Protein AF-A0A821KX11-F1 (afdb_monomer_lite)

pLDDT: mean 97.5, std 1.98, range [89.38, 98.81]

Sequence (80 aa):
MKTNTNSVGGSLLTEFYDAYALYFVRYIQEMQKEGITIDAITIQNEPLHPGNNPSLLMLAVFQADFIKQSLGPAFRRHSI

InterPro domains:
  IPR001139 Glycoside hydrolase family 30 [PTHR11069] (1-78)
  IPR017853 Glycoside hydrolase superfamily [SSF51445] (1-79)
  IPR033453 Glycosyl hydrolase family 30, TIM-barrel domain [PF02055] (10-77)

Radius of gyration: 13.11 Å; chains: 1; bounding box: 30×26×32 Å

Foldseek 3Di:
DFPVPDQFEGADDPVCLQVLLVVVLVVQVVCVVVVHHDPDDDSADPQCDRGDGRHHNADPVNSVCSCVPHNVVSCVVSVD

Structure (mmCIF, N/CA/C/O backbone):
data_AF-A0A821KX11-F1
#
_entry.id   AF-A0A821KX11-F1
#
loop_
_atom_site.group_PDB
_atom_site.id
_atom_site.type_symbol
_atom_site.label_atom_id
_atom_site.label_alt_id
_atom_site.label_comp_id
_atom_site.label_asym_id
_atom_site.label_entity_id
_atom_site.label_seq_id
_atom_site.pdbx_PDB_ins_code
_atom_site.Cartn_x
_atom_site.Cartn_y
_atom_site.Cartn_z
_atom_site.occupancy
_atom_site.B_iso_or_equiv
_atom_site.auth_seq_id
_atom_site.auth_comp_id
_atom_site.auth_asym_id
_atom_site.auth_atom_id
_atom_site.pdbx_PDB_model_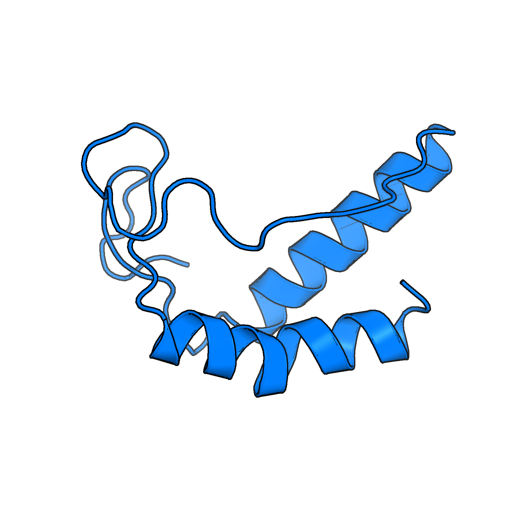num
ATOM 1 N N . MET A 1 1 ? 11.753 0.415 1.443 1.00 94.38 1 MET A N 1
ATOM 2 C CA . MET A 1 1 ? 10.637 -0.325 0.810 1.00 94.38 1 MET A CA 1
ATOM 3 C C . MET A 1 1 ? 10.593 -0.202 -0.714 1.00 94.38 1 MET A C 1
ATOM 5 O O . MET A 1 1 ? 10.009 -1.067 -1.353 1.00 94.38 1 MET A O 1
ATOM 9 N N . LYS A 1 2 ? 11.164 0.852 -1.314 1.00 97.56 2 LYS A N 1
ATOM 10 C CA . LYS A 1 2 ? 11.069 1.095 -2.760 1.00 97.56 2 LYS A CA 1
ATOM 11 C C . LYS A 1 2 ? 12.293 0.587 -3.514 1.00 97.56 2 LYS A C 1
ATOM 13 O O . LYS A 1 2 ? 13.398 0.672 -2.984 1.00 97.56 2 LYS A O 1
ATOM 18 N N . THR A 1 3 ? 12.093 0.172 -4.763 1.00 97.56 3 THR A N 1
ATOM 19 C CA . THR A 1 3 ? 13.144 -0.312 -5.682 1.00 97.56 3 THR A CA 1
ATOM 20 C C . THR A 1 3 ? 14.293 0.674 -5.897 1.00 97.56 3 THR A C 1
ATOM 22 O O . THR A 1 3 ? 15.396 0.259 -6.227 1.00 97.56 3 THR A O 1
ATOM 25 N N . ASN A 1 4 ? 14.047 1.974 -5.716 1.00 97.00 4 ASN A N 1
ATOM 26 C CA . ASN A 1 4 ? 15.010 3.045 -5.973 1.00 97.00 4 ASN A CA 1
ATOM 27 C C . ASN A 1 4 ? 15.489 3.777 -4.708 1.00 97.00 4 ASN A C 1
ATOM 29 O O . ASN A 1 4 ? 16.177 4.790 -4.818 1.00 97.00 4 ASN A O 1
ATOM 33 N N . THR A 1 5 ? 15.074 3.329 -3.517 1.00 95.88 5 THR A N 1
ATOM 34 C CA . THR A 1 5 ? 15.423 3.952 -2.223 1.00 95.88 5 THR A CA 1
ATOM 35 C C . THR A 1 5 ? 15.159 5.469 -2.122 1.00 95.88 5 THR A C 1
ATOM 37 O O . THR A 1 5 ? 15.762 6.144 -1.296 1.00 95.88 5 THR A O 1
ATOM 40 N N . ASN A 1 6 ? 14.247 6.018 -2.934 1.00 96.00 6 ASN A N 1
ATOM 41 C CA . ASN A 1 6 ? 13.947 7.454 -3.012 1.00 96.00 6 ASN A CA 1
ATOM 42 C C . ASN A 1 6 ? 12.455 7.713 -2.718 1.00 96.00 6 ASN A C 1
ATOM 44 O O . ASN A 1 6 ? 11.619 6.839 -2.952 1.00 96.00 6 ASN A O 1
ATOM 48 N N . SER A 1 7 ? 12.085 8.896 -2.219 1.00 94.19 7 SER A N 1
ATOM 49 C CA . SER A 1 7 ? 10.683 9.286 -1.993 1.00 94.19 7 SER A CA 1
ATOM 50 C C . SER A 1 7 ? 9.902 9.526 -3.291 1.00 94.19 7 SER A C 1
ATOM 52 O O . SER A 1 7 ? 8.691 9.310 -3.304 1.00 94.19 7 SER A O 1
ATOM 54 N N . VAL A 1 8 ? 10.576 9.871 -4.392 1.00 96.94 8 VAL A N 1
ATOM 55 C CA . VAL A 1 8 ? 9.977 10.079 -5.725 1.00 96.94 8 VAL A CA 1
ATOM 56 C C . VAL A 1 8 ? 10.119 8.819 -6.590 1.00 96.94 8 VAL A C 1
ATOM 58 O O . VAL A 1 8 ? 11.153 8.144 -6.561 1.00 96.94 8 VAL A O 1
ATOM 61 N N . GLY A 1 9 ? 9.083 8.469 -7.353 1.00 96.25 9 GLY A N 1
ATOM 62 C CA . GLY A 1 9 ? 9.097 7.382 -8.338 1.00 96.25 9 GLY A CA 1
ATOM 63 C C . GLY A 1 9 ? 9.242 5.986 -7.735 1.00 96.25 9 GLY A C 1
ATOM 64 O O . GLY A 1 9 ? 8.766 5.743 -6.638 1.00 96.25 9 GLY A O 1
ATOM 65 N N . GLY A 1 10 ? 9.892 5.050 -8.431 1.00 97.44 10 GLY A N 1
ATOM 66 C CA . GLY A 1 10 ? 10.109 3.680 -7.938 1.00 97.44 10 GLY A CA 1
ATOM 67 C C . GLY A 1 10 ? 8.822 2.871 -7.715 1.00 97.44 10 GLY A C 1
ATOM 68 O O . GLY A 1 10 ? 7.714 3.375 -7.869 1.00 97.44 10 GLY A O 1
ATOM 69 N N . SER A 1 11 ? 8.973 1.606 -7.328 1.00 97.75 11 SER A N 1
ATOM 70 C CA . SER A 1 11 ? 7.853 0.706 -7.017 1.00 97.75 11 SER A CA 1
ATOM 71 C C . SER A 1 11 ? 8.070 0.005 -5.683 1.00 97.75 11 SER A C 1
ATOM 73 O O . SER A 1 11 ? 9.199 -0.078 -5.193 1.00 97.75 11 SER A O 1
ATOM 75 N N . LEU A 1 12 ? 6.983 -0.475 -5.079 1.00 98.06 12 LEU A N 1
ATOM 76 C CA . LEU A 1 12 ? 7.039 -1.235 -3.834 1.00 98.06 12 LEU A CA 1
ATOM 77 C C . LEU A 1 12 ? 7.673 -2.598 -4.117 1.00 98.06 12 LEU A C 1
ATOM 79 O O . LEU A 1 12 ? 7.183 -3.335 -4.972 1.00 98.06 12 LEU A O 1
ATOM 83 N N . LEU A 1 13 ? 8.751 -2.930 -3.408 1.00 98.25 13 LEU A N 1
ATOM 84 C CA . LEU A 1 13 ? 9.348 -4.262 -3.489 1.00 98.25 13 LEU A CA 1
ATOM 85 C C . LEU A 1 13 ? 8.418 -5.275 -2.811 1.00 98.25 13 LEU A C 1
ATOM 87 O O . LEU A 1 13 ? 7.934 -5.030 -1.703 1.00 98.25 13 LEU A O 1
ATOM 91 N N . THR A 1 14 ? 8.204 -6.421 -3.458 1.00 97.69 14 THR A N 1
ATOM 92 C CA . THR A 1 14 ? 7.293 -7.476 -2.985 1.00 97.69 14 THR A CA 1
ATOM 93 C C . THR A 1 14 ? 7.642 -7.986 -1.587 1.00 97.69 14 THR A C 1
ATOM 95 O O . THR A 1 14 ? 6.747 -8.251 -0.793 1.00 97.69 14 THR A O 1
ATOM 98 N N . GLU A 1 15 ? 8.930 -8.032 -1.236 1.00 98.12 15 GLU A N 1
ATOM 99 C CA . GLU A 1 15 ? 9.402 -8.429 0.101 1.00 98.12 15 GLU A CA 1
ATOM 100 C C . GLU A 1 15 ? 8.872 -7.536 1.239 1.00 98.12 15 GLU A C 1
ATOM 102 O O . GLU A 1 15 ? 8.848 -7.951 2.394 1.00 98.12 15 GLU A O 1
ATOM 107 N N . PHE A 1 16 ? 8.407 -6.321 0.923 1.00 98.50 16 PHE A N 1
ATOM 108 C CA . PHE A 1 16 ? 7.820 -5.401 1.896 1.00 98.50 16 PHE A CA 1
ATOM 109 C C . PHE A 1 16 ? 6.293 -5.339 1.848 1.00 98.50 16 PHE A C 1
ATOM 111 O O . PHE A 1 16 ? 5.726 -4.495 2.539 1.00 98.50 16 PHE A O 1
ATOM 118 N N . TYR A 1 17 ? 5.603 -6.194 1.086 1.00 98.56 17 TYR A N 1
ATOM 119 C CA . TYR A 1 17 ? 4.136 -6.168 1.037 1.00 98.56 17 TYR A CA 1
ATOM 120 C C . TYR A 1 17 ? 3.523 -6.379 2.426 1.00 98.56 17 TYR A C 1
ATOM 122 O O . TYR A 1 17 ? 2.728 -5.557 2.871 1.00 98.56 17 TYR A O 1
ATOM 130 N N . ASP A 1 18 ? 3.953 -7.397 3.170 1.00 98.69 18 ASP A N 1
ATOM 131 C CA . ASP A 1 18 ? 3.411 -7.652 4.512 1.00 98.69 18 ASP A CA 1
ATOM 132 C C . ASP A 1 18 ? 3.730 -6.516 5.491 1.00 98.69 18 ASP A C 1
ATOM 134 O O . ASP A 1 18 ? 2.866 -6.070 6.247 1.00 98.69 18 ASP A O 1
ATOM 138 N N . ALA A 1 19 ? 4.953 -5.983 5.434 1.00 98.69 19 ALA A N 1
ATOM 139 C CA . ALA A 1 19 ? 5.348 -4.841 6.253 1.00 98.69 19 ALA A CA 1
ATOM 140 C C . ALA A 1 19 ? 4.506 -3.592 5.936 1.00 98.69 19 ALA A C 1
ATOM 142 O O . ALA A 1 19 ? 4.091 -2.875 6.847 1.00 98.69 19 ALA A O 1
ATOM 143 N N . TYR A 1 20 ? 4.224 -3.342 4.656 1.00 98.62 20 TYR A N 1
ATOM 144 C CA . TYR A 1 20 ? 3.427 -2.200 4.221 1.00 98.62 20 TYR A CA 1
ATOM 145 C C . TYR A 1 20 ? 1.934 -2.379 4.537 1.00 98.62 20 TYR A C 1
ATOM 147 O O . TYR A 1 20 ? 1.275 -1.429 4.949 1.00 98.62 20 TYR A O 1
ATOM 155 N N . ALA A 1 21 ? 1.403 -3.600 4.466 1.00 98.81 21 ALA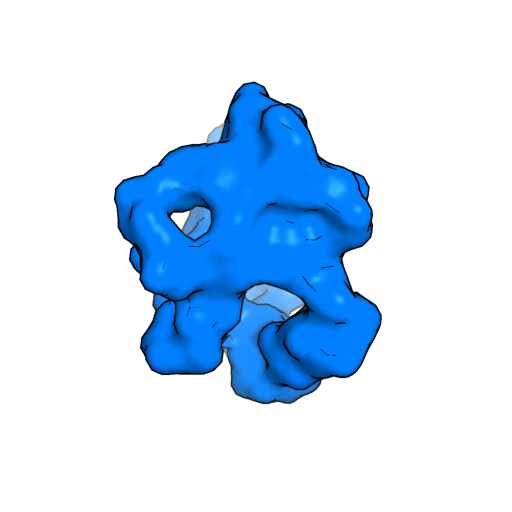 A N 1
ATOM 156 C CA . ALA A 1 21 ? 0.051 -3.907 4.932 1.00 98.81 21 ALA A CA 1
ATOM 157 C C . ALA A 1 21 ? -0.106 -3.653 6.442 1.00 98.81 21 ALA A C 1
ATOM 159 O O . ALA A 1 21 ? -1.067 -3.011 6.871 1.00 98.81 21 ALA A O 1
ATOM 160 N N . LEU A 1 22 ? 0.867 -4.085 7.252 1.00 98.75 22 LEU A N 1
ATOM 161 C CA . LEU A 1 22 ? 0.882 -3.810 8.692 1.00 98.75 22 LEU A CA 1
ATOM 162 C C . LEU A 1 22 ? 1.031 -2.318 9.009 1.00 98.75 22 LEU A C 1
ATOM 164 O O . LEU A 1 22 ? 0.515 -1.863 10.029 1.00 98.75 22 LEU A O 1
ATOM 168 N N . TYR A 1 23 ? 1.698 -1.550 8.147 1.00 98.62 23 TYR A N 1
ATOM 169 C CA . TYR A 1 23 ? 1.744 -0.095 8.271 1.00 98.62 23 TYR A CA 1
ATOM 170 C C . TYR A 1 23 ? 0.340 0.526 8.169 1.00 98.62 23 TYR A C 1
ATOM 172 O O . TYR A 1 23 ? -0.019 1.318 9.039 1.00 98.62 23 TYR A O 1
ATOM 180 N N . PHE A 1 24 ? -0.485 0.116 7.193 1.00 98.81 24 PHE A N 1
ATOM 181 C CA . PHE A 1 24 ? -1.882 0.571 7.096 1.00 98.81 24 PHE A CA 1
ATOM 182 C C . PHE A 1 24 ? -2.710 0.188 8.326 1.00 98.81 24 PHE A C 1
ATOM 184 O O . PHE A 1 24 ? -3.410 1.038 8.871 1.00 98.81 24 PHE A O 1
ATOM 191 N N . VAL A 1 25 ? -2.599 -1.063 8.793 1.00 98.75 25 VAL A N 1
ATOM 192 C CA . VAL A 1 25 ? -3.304 -1.524 10.003 1.00 98.75 25 VAL A CA 1
ATOM 193 C C . VAL A 1 25 ? -2.955 -0.639 11.196 1.00 98.75 25 VAL A C 1
ATOM 195 O O . VAL A 1 25 ? -3.851 -0.122 11.859 1.00 98.75 25 VAL A O 1
ATOM 198 N N . ARG A 1 26 ? -1.657 -0.429 11.450 1.00 98.69 26 ARG A N 1
ATOM 199 C CA . ARG A 1 26 ? -1.201 0.409 12.565 1.00 98.69 26 ARG A CA 1
ATOM 200 C C . ARG A 1 26 ? -1.716 1.832 12.432 1.00 98.69 26 ARG A C 1
ATOM 202 O O . ARG A 1 26 ? -2.235 2.363 13.400 1.00 98.69 26 ARG A O 1
ATOM 209 N N . TYR A 1 27 ? -1.612 2.428 11.248 1.00 98.69 27 TYR A N 1
ATOM 210 C CA . TYR A 1 27 ? -2.091 3.788 11.021 1.00 98.69 27 TYR A CA 1
ATOM 211 C C . TYR A 1 27 ? -3.581 3.937 11.358 1.00 98.69 27 TYR A C 1
ATOM 213 O O . TYR A 1 27 ? -3.943 4.840 12.107 1.00 98.69 27 TYR A O 1
ATOM 221 N N . ILE A 1 28 ? -4.429 3.023 10.875 1.00 98.69 28 ILE A N 1
ATOM 222 C CA . ILE A 1 28 ? -5.874 3.062 11.143 1.00 98.69 28 ILE A CA 1
ATOM 223 C C . ILE A 1 28 ? -6.161 2.869 12.638 1.00 98.69 28 ILE A C 1
ATOM 225 O O . ILE A 1 28 ? -6.948 3.618 13.211 1.00 98.69 28 ILE A O 1
ATOM 229 N N . GLN A 1 29 ? -5.486 1.920 13.291 1.00 98.56 29 GLN A N 1
ATOM 230 C CA . GLN A 1 29 ? -5.659 1.675 14.726 1.00 98.56 29 GLN A CA 1
ATOM 231 C C . GLN A 1 29 ? -5.207 2.856 15.587 1.00 98.56 29 GLN A C 1
ATOM 233 O O . GLN A 1 29 ? -5.890 3.194 16.550 1.00 98.56 29 GLN A O 1
ATOM 238 N N . GLU A 1 30 ? -4.076 3.491 15.269 1.00 98.69 30 GLU A N 1
ATOM 239 C CA . GLU A 1 30 ? -3.624 4.673 16.009 1.00 98.69 30 GLU A CA 1
ATOM 240 C C . GLU A 1 30 ? -4.577 5.855 15.798 1.00 98.69 30 GLU A C 1
ATOM 242 O O . GLU A 1 30 ? -4.941 6.512 16.767 1.00 98.69 30 GLU A O 1
ATOM 247 N N . MET A 1 31 ? -5.071 6.078 14.576 1.00 98.69 31 MET A N 1
ATOM 248 C CA . MET A 1 31 ? -6.072 7.125 14.326 1.00 98.69 31 MET A CA 1
ATOM 249 C C . MET A 1 31 ? -7.364 6.878 15.112 1.00 98.69 31 MET A C 1
ATOM 251 O O . MET A 1 31 ? -7.905 7.803 15.716 1.00 98.69 31 MET A O 1
ATOM 255 N N . GLN A 1 32 ? -7.806 5.621 15.202 1.00 98.31 32 GLN A N 1
ATOM 256 C CA . GLN A 1 32 ? -8.969 5.255 16.006 1.00 98.31 32 GLN A CA 1
ATOM 257 C C . GLN A 1 32 ? -8.764 5.537 17.504 1.00 98.31 32 GLN A C 1
ATOM 259 O O . GLN A 1 32 ? -9.702 5.984 18.164 1.00 98.31 32 GLN A O 1
ATOM 264 N N . LYS A 1 33 ? -7.559 5.313 18.052 1.00 98.38 33 LYS A N 1
ATOM 265 C CA . LYS A 1 33 ? -7.242 5.648 19.457 1.00 98.38 33 LYS A CA 1
ATOM 266 C C . LYS A 1 33 ? -7.331 7.146 19.732 1.00 98.38 33 LYS A C 1
ATOM 268 O O . LYS A 1 33 ? -7.748 7.529 20.819 1.00 98.38 33 LYS A O 1
ATOM 273 N N . GLU A 1 34 ? -7.006 7.967 18.739 1.00 98.62 34 GLU A N 1
ATOM 274 C CA . GLU A 1 34 ? -7.175 9.424 18.783 1.00 98.62 34 GLU A CA 1
ATOM 275 C C . GLU A 1 34 ? -8.634 9.865 18.526 1.00 98.62 34 GLU A C 1
ATOM 277 O O . GLU A 1 34 ? -8.923 11.054 18.397 1.00 98.62 34 GLU A O 1
ATOM 282 N N . GLY A 1 35 ? -9.582 8.922 18.442 1.00 98.44 35 GLY A N 1
ATOM 283 C CA . GLY A 1 35 ? -11.001 9.197 18.205 1.00 98.44 35 GLY A CA 1
ATOM 284 C C . GLY A 1 35 ? -11.347 9.509 16.746 1.00 98.44 35 GLY A C 1
ATOM 285 O O . GLY A 1 35 ? -12.460 9.958 16.469 1.00 98.44 35 GLY A O 1
ATOM 286 N N . ILE A 1 36 ? -10.427 9.270 15.807 1.00 98.62 36 ILE A N 1
ATOM 287 C CA . ILE A 1 36 ? -10.608 9.536 14.378 1.00 98.62 36 ILE A CA 1
ATOM 288 C C . ILE A 1 36 ? -10.929 8.223 13.663 1.00 98.62 36 ILE A C 1
ATOM 290 O O . ILE A 1 36 ? -10.094 7.328 13.550 1.00 98.62 36 ILE A O 1
ATOM 294 N N . THR A 1 37 ? -12.151 8.115 13.146 1.00 98.12 37 THR A N 1
ATOM 295 C CA . THR A 1 37 ? -12.561 6.951 12.350 1.00 98.12 37 THR A CA 1
ATOM 296 C C . THR A 1 37 ? -12.138 7.144 10.897 1.00 98.12 37 THR A C 1
ATOM 298 O O . THR A 1 37 ? -12.397 8.191 10.309 1.00 98.12 37 THR A O 1
ATOM 301 N N . ILE A 1 38 ? -11.477 6.137 10.324 1.00 98.31 38 ILE A N 1
ATOM 302 C CA . ILE A 1 38 ? -11.145 6.091 8.897 1.00 98.31 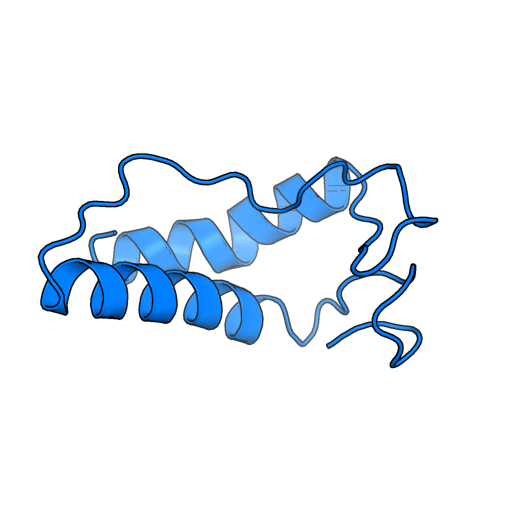38 ILE A CA 1
ATOM 303 C C . ILE A 1 38 ? -12.101 5.111 8.227 1.00 98.31 38 ILE A C 1
ATOM 305 O O . ILE A 1 38 ? -11.955 3.902 8.385 1.00 98.31 38 ILE A O 1
ATOM 309 N N . ASP A 1 39 ? -13.056 5.634 7.462 1.00 97.56 39 ASP A N 1
ATOM 310 C CA . ASP A 1 39 ? -14.063 4.813 6.779 1.00 97.56 39 ASP A CA 1
ATOM 311 C C . ASP A 1 39 ? -13.545 4.169 5.485 1.00 97.56 39 ASP A C 1
ATOM 313 O O . ASP A 1 39 ? -14.042 3.131 5.049 1.00 97.56 39 ASP A O 1
ATOM 317 N N . ALA A 1 40 ? -12.562 4.795 4.833 1.00 97.75 40 ALA A N 1
ATOM 318 C CA . ALA A 1 40 ? -12.045 4.336 3.553 1.00 97.75 40 ALA A CA 1
ATOM 319 C C . ALA A 1 40 ? -10.593 4.763 3.328 1.00 97.75 40 ALA A C 1
ATOM 321 O O . ALA A 1 40 ? -10.145 5.810 3.794 1.00 97.75 40 ALA A O 1
ATOM 322 N N . ILE A 1 41 ? -9.880 3.961 2.535 1.00 98.06 41 ILE A N 1
ATOM 323 C CA . ILE A 1 41 ? -8.538 4.267 2.044 1.00 98.06 41 ILE A CA 1
ATOM 324 C C . ILE A 1 41 ? -8.416 3.926 0.559 1.00 98.06 41 ILE A C 1
ATOM 326 O O . ILE A 1 41 ? -9.091 3.039 0.038 1.00 98.06 41 ILE A O 1
ATOM 330 N N . THR A 1 42 ? -7.467 4.576 -0.104 1.00 98.00 42 THR A N 1
ATOM 331 C CA . THR A 1 42 ? -6.847 4.070 -1.332 1.00 98.00 42 THR A CA 1
ATOM 332 C C . THR A 1 42 ? -5.441 3.590 -1.000 1.00 98.00 42 THR A C 1
ATOM 334 O O . THR A 1 42 ? -4.764 4.218 -0.188 1.00 98.00 42 THR A O 1
ATOM 337 N N . ILE A 1 43 ? -4.959 2.529 -1.646 1.00 97.25 43 ILE A N 1
ATOM 338 C CA . ILE A 1 43 ? -3.629 1.974 -1.336 1.00 97.25 43 ILE A CA 1
ATOM 339 C C . ILE A 1 43 ? -2.463 2.814 -1.871 1.00 97.25 43 ILE A C 1
ATOM 341 O O . ILE A 1 43 ? -1.340 2.655 -1.406 1.00 97.25 43 ILE A O 1
ATOM 345 N N . GLN A 1 44 ? -2.720 3.693 -2.844 1.00 98.06 44 GLN A N 1
ATOM 346 C CA . GLN A 1 44 ? -1.738 4.613 -3.405 1.00 98.06 44 GLN A CA 1
ATOM 347 C C . GLN A 1 44 ? -2.450 5.787 -4.088 1.00 98.06 44 GLN A C 1
ATOM 349 O O . GLN A 1 44 ? -3.355 5.581 -4.895 1.00 98.06 44 GLN A O 1
ATOM 354 N N . ASN A 1 45 ? -2.007 7.013 -3.806 1.00 97.88 45 ASN A N 1
ATOM 355 C CA . ASN A 1 45 ? -2.417 8.195 -4.565 1.00 97.88 45 ASN A CA 1
ATOM 356 C C . ASN A 1 45 ? -1.802 8.170 -5.972 1.00 97.88 45 ASN A C 1
ATOM 358 O O . ASN A 1 45 ? -0.603 7.916 -6.097 1.00 97.88 45 ASN A O 1
ATOM 362 N N . GLU A 1 46 ? -2.602 8.470 -6.999 1.00 97.62 46 GLU A N 1
ATOM 363 C CA . GLU A 1 46 ? -2.174 8.596 -8.405 1.00 97.62 46 GLU A CA 1
ATOM 364 C C . GLU A 1 46 ? -1.115 7.555 -8.825 1.00 97.62 46 GLU A C 1
ATOM 366 O O . GLU A 1 46 ? 0.003 7.901 -9.214 1.00 97.62 46 GLU A O 1
ATOM 371 N N . PRO A 1 47 ? -1.432 6.250 -8.758 1.00 97.38 47 PRO A N 1
ATOM 372 C CA . PRO A 1 47 ? -0.434 5.182 -8.840 1.00 97.38 47 PRO A CA 1
ATOM 373 C C . PRO A 1 47 ? 0.290 5.078 -10.190 1.00 97.38 47 PRO A C 1
ATOM 375 O O . PRO A 1 47 ? 1.246 4.316 -10.302 1.00 97.38 47 PRO A O 1
ATOM 378 N N . LEU A 1 48 ? -0.159 5.813 -11.213 1.00 97.06 48 LEU A N 1
ATOM 379 C CA . LEU A 1 48 ? 0.455 5.893 -12.542 1.00 97.06 48 LEU A CA 1
ATOM 380 C C . LEU A 1 48 ? 1.242 7.201 -12.764 1.00 97.06 48 LEU A C 1
ATOM 382 O O . LEU A 1 48 ? 1.734 7.427 -13.868 1.00 97.06 48 LEU A O 1
ATOM 386 N N . HIS A 1 49 ? 1.383 8.049 -11.738 1.00 95.12 49 HIS A N 1
ATOM 387 C CA . HIS A 1 49 ? 2.067 9.343 -11.812 1.00 95.12 49 HIS A CA 1
ATOM 388 C C . HIS A 1 49 ? 3.324 9.396 -10.905 1.00 95.12 49 HIS A C 1
ATOM 390 O O . HIS A 1 49 ? 3.304 9.975 -9.818 1.00 95.12 49 HIS A O 1
ATOM 396 N N . PRO A 1 50 ? 4.466 8.816 -11.331 1.00 90.44 50 PRO A N 1
ATOM 397 C CA . PRO A 1 50 ? 5.673 8.688 -10.501 1.00 90.44 50 PRO A CA 1
ATOM 398 C C . PRO A 1 50 ? 6.537 9.962 -10.403 1.00 90.44 50 PRO A C 1
ATOM 400 O O . PRO A 1 50 ? 7.664 9.892 -9.916 1.00 90.44 50 PRO A O 1
ATOM 403 N N . GLY A 1 51 ? 6.060 11.103 -10.910 1.00 89.38 51 GLY A N 1
ATOM 404 C CA . GLY A 1 51 ? 6.828 12.353 -10.965 1.00 89.38 51 GLY A CA 1
ATOM 405 C C . GLY A 1 51 ? 6.687 13.252 -9.733 1.00 89.38 51 GLY A C 1
ATOM 406 O O . GLY A 1 51 ? 7.533 14.117 -9.522 1.00 89.38 51 GLY A O 1
ATOM 407 N N . ASN A 1 52 ? 5.642 13.059 -8.919 1.00 90.62 52 ASN A N 1
ATOM 408 C CA . ASN A 1 52 ? 5.359 13.915 -7.762 1.00 90.62 52 ASN A CA 1
ATOM 409 C C . ASN A 1 52 ? 6.221 13.547 -6.531 1.00 90.62 52 ASN A C 1
ATOM 411 O O . ASN A 1 52 ? 6.816 12.466 -6.489 1.00 90.62 52 ASN A O 1
ATOM 415 N N . ASN A 1 53 ? 6.284 14.410 -5.512 1.00 91.19 53 ASN A N 1
ATOM 416 C CA . ASN A 1 53 ? 6.994 14.137 -4.257 1.00 91.19 53 ASN A CA 1
ATOM 417 C C . ASN A 1 53 ? 6.066 14.261 -3.029 1.00 91.19 53 ASN A C 1
ATOM 419 O O . ASN A 1 53 ? 5.644 15.377 -2.725 1.00 91.19 53 ASN A O 1
ATOM 423 N N . PRO A 1 54 ? 5.801 13.169 -2.280 1.00 93.19 54 PRO A N 1
ATOM 424 C CA . PRO A 1 54 ? 6.218 11.782 -2.538 1.00 93.19 54 PRO A CA 1
ATOM 425 C C . PRO A 1 54 ? 5.372 11.095 -3.631 1.00 93.19 54 PRO A C 1
ATOM 427 O O . PRO A 1 54 ? 4.220 11.459 -3.856 1.00 93.19 54 PRO A O 1
ATOM 430 N N . SER A 1 55 ? 5.917 10.065 -4.288 1.00 97.06 55 SER A N 1
ATOM 431 C CA . SER A 1 55 ? 5.177 9.228 -5.255 1.00 97.06 55 SER A CA 1
ATOM 432 C C . SER A 1 55 ? 5.666 7.778 -5.280 1.00 97.06 55 SER A C 1
ATOM 434 O O . SER A 1 55 ? 6.758 7.463 -4.803 1.00 97.06 55 SER A O 1
ATOM 436 N N . LEU A 1 56 ? 4.841 6.883 -5.826 1.00 97.75 56 LEU A N 1
ATOM 437 C CA . LEU A 1 56 ? 5.121 5.455 -5.974 1.00 97.75 56 LEU A CA 1
ATOM 438 C C . LEU A 1 56 ? 4.356 4.920 -7.192 1.00 97.75 56 LEU A C 1
ATOM 440 O O . LEU A 1 56 ? 3.133 5.037 -7.252 1.00 97.75 56 LEU A O 1
ATOM 444 N N . LEU A 1 57 ? 5.060 4.305 -8.145 1.00 98.06 57 LEU A N 1
ATOM 445 C CA . LEU A 1 57 ? 4.430 3.604 -9.262 1.00 98.06 57 LEU A CA 1
ATOM 446 C C . LEU A 1 57 ? 3.875 2.263 -8.774 1.00 98.06 57 LEU A C 1
ATOM 448 O O . LEU A 1 57 ? 4.636 1.402 -8.315 1.00 98.06 57 LEU A O 1
ATOM 452 N N . MET A 1 58 ? 2.570 2.061 -8.946 1.00 98.25 58 MET A N 1
ATOM 453 C CA . MET A 1 58 ? 1.897 0.808 -8.611 1.00 98.25 58 MET A CA 1
ATOM 454 C C . MET A 1 58 ? 0.884 0.432 -9.697 1.00 98.25 58 MET A C 1
ATOM 456 O O . MET A 1 58 ? -0.279 0.827 -9.671 1.00 98.25 58 MET A O 1
ATOM 460 N N . LEU A 1 59 ? 1.324 -0.343 -10.691 1.00 98.06 59 LEU A N 1
ATOM 461 C CA . LEU A 1 59 ? 0.438 -0.822 -11.757 1.00 98.06 59 LEU A CA 1
ATOM 462 C C . LEU A 1 59 ? -0.741 -1.623 -11.186 1.00 98.06 59 LEU A C 1
ATOM 464 O O . LEU A 1 59 ? -0.634 -2.221 -10.117 1.00 98.06 59 LEU A O 1
ATOM 468 N N . ALA A 1 60 ? -1.850 -1.675 -11.927 1.00 98.25 60 ALA A N 1
ATOM 469 C CA . ALA A 1 60 ? -3.083 -2.334 -11.485 1.00 98.25 60 ALA A CA 1
ATOM 470 C C . ALA A 1 60 ? -2.869 -3.789 -11.022 1.00 98.25 60 ALA A C 1
ATOM 472 O O . ALA A 1 60 ? -3.445 -4.206 -10.023 1.00 98.25 60 ALA A O 1
ATOM 473 N N . VAL A 1 61 ? -1.992 -4.541 -11.699 1.00 98.06 61 VAL A N 1
ATOM 474 C CA . VAL A 1 61 ? -1.640 -5.917 -11.307 1.00 98.06 61 VAL A CA 1
ATOM 475 C C . VAL A 1 61 ? -0.942 -5.974 -9.945 1.00 98.06 61 VAL A C 1
ATOM 477 O O . VAL A 1 61 ? -1.333 -6.765 -9.097 1.00 98.06 61 VAL A O 1
ATOM 480 N N . PHE A 1 62 ? 0.002 -5.068 -9.676 1.00 97.94 62 PHE A N 1
ATOM 481 C CA . PHE A 1 62 ? 0.703 -5.006 -8.390 1.00 97.94 62 PHE A CA 1
ATOM 482 C C . PHE A 1 62 ? -0.202 -4.516 -7.259 1.00 97.94 62 PHE A C 1
ATOM 484 O O . PHE A 1 62 ? -0.076 -4.970 -6.127 1.00 97.94 62 PHE A O 1
ATOM 491 N N . GLN A 1 63 ? -1.143 -3.621 -7.565 1.00 98.62 63 GLN A N 1
ATOM 492 C CA . GLN A 1 63 ? -2.194 -3.218 -6.633 1.00 98.62 63 GLN A CA 1
ATOM 493 C C . GLN A 1 63 ? -3.082 -4.408 -6.249 1.00 98.62 63 GLN A C 1
ATOM 495 O O . GLN A 1 63 ? -3.298 -4.663 -5.065 1.00 98.62 63 GLN A O 1
ATOM 500 N N . ALA A 1 64 ? -3.554 -5.168 -7.242 1.00 98.56 64 ALA A N 1
ATOM 501 C CA . ALA A 1 64 ? -4.369 -6.357 -7.018 1.00 98.56 64 ALA A CA 1
ATOM 502 C C . ALA A 1 64 ? -3.614 -7.424 -6.210 1.00 98.56 64 ALA A C 1
ATOM 504 O O . ALA A 1 64 ? -4.175 -7.984 -5.265 1.00 98.56 64 ALA A O 1
ATOM 505 N N . ASP A 1 65 ? -2.344 -7.666 -6.536 1.00 98.50 65 ASP A N 1
ATOM 506 C CA . ASP A 1 65 ? -1.494 -8.616 -5.821 1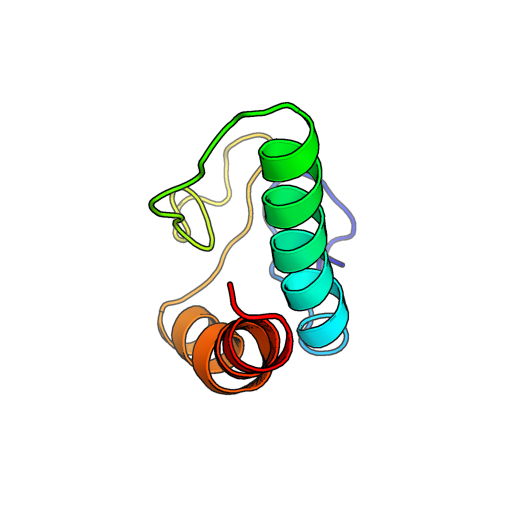.00 98.50 65 ASP A CA 1
ATOM 507 C C . ASP A 1 65 ? -1.259 -8.192 -4.372 1.00 98.50 65 ASP A C 1
ATOM 509 O O . ASP A 1 65 ? -1.487 -8.992 -3.466 1.00 98.50 65 ASP A O 1
ATOM 513 N N . PHE A 1 66 ? -0.896 -6.930 -4.127 1.00 98.75 66 PHE A N 1
ATOM 514 C CA . PHE A 1 66 ? -0.720 -6.403 -2.773 1.00 98.75 66 PHE A CA 1
ATOM 515 C C . PHE A 1 66 ? -1.992 -6.552 -1.926 1.00 98.75 66 PHE A C 1
ATOM 517 O O . PHE A 1 66 ? -1.927 -7.002 -0.778 1.00 98.75 66 PHE A O 1
ATOM 524 N N . ILE A 1 67 ? -3.160 -6.237 -2.498 1.00 98.69 67 ILE A N 1
ATOM 525 C CA . ILE A 1 67 ? -4.446 -6.373 -1.802 1.00 98.69 67 ILE A CA 1
ATOM 526 C C . ILE A 1 67 ? -4.749 -7.839 -1.497 1.00 98.69 67 ILE A C 1
ATOM 528 O O . ILE A 1 67 ? -5.078 -8.176 -0.357 1.00 98.69 67 ILE A O 1
ATOM 532 N N . LYS A 1 68 ? -4.650 -8.714 -2.501 1.00 98.56 68 LYS A N 1
ATOM 533 C CA . LYS A 1 68 ? -5.003 -10.131 -2.375 1.00 98.56 68 LYS A CA 1
ATOM 534 C 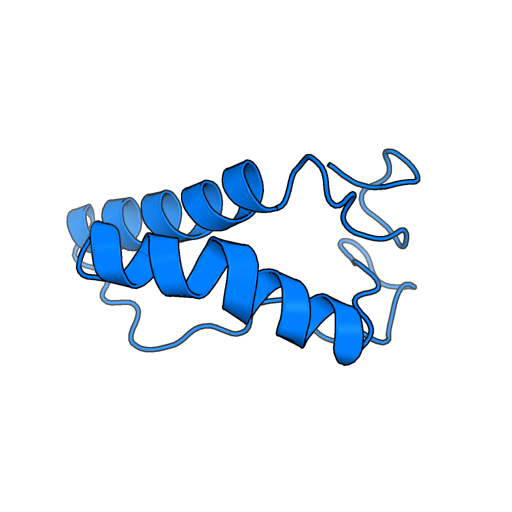C . LYS A 1 68 ? -4.079 -10.868 -1.407 1.00 98.56 68 LYS A C 1
ATOM 536 O O . LYS A 1 68 ? -4.557 -11.702 -0.641 1.00 98.56 68 LYS A O 1
ATOM 541 N N . GLN A 1 69 ? -2.779 -10.600 -1.480 1.00 98.19 69 GLN A N 1
ATOM 542 C CA . GLN A 1 69 ? -1.758 -11.373 -0.775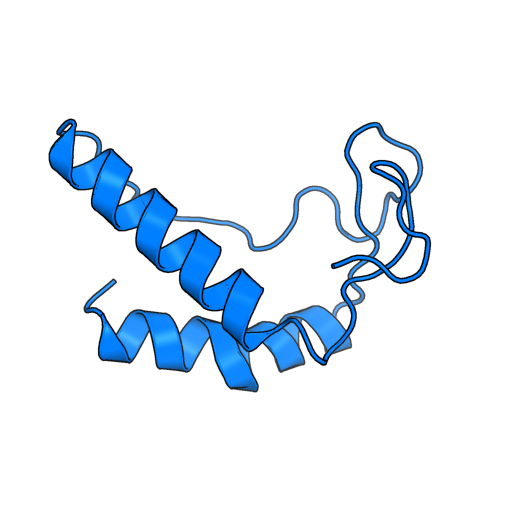 1.00 98.19 69 GLN A CA 1
ATOM 543 C C . GLN A 1 69 ? -1.521 -10.860 0.648 1.00 98.19 69 GLN A C 1
ATOM 545 O O . GLN A 1 69 ? -1.379 -11.679 1.553 1.00 98.19 69 GLN A O 1
ATOM 550 N N . SER A 1 70 ? -1.547 -9.538 0.860 1.00 98.75 70 SER A N 1
ATOM 551 C CA . SER A 1 70 ? -1.099 -8.942 2.127 1.00 98.75 70 SER A CA 1
ATOM 552 C C . SER A 1 70 ? -2.147 -8.042 2.781 1.00 98.75 70 SER A C 1
ATOM 554 O O . SER A 1 70 ? -2.563 -8.326 3.905 1.00 98.75 70 SER A O 1
ATOM 556 N N . LEU A 1 71 ? -2.622 -6.984 2.109 1.00 98.81 71 LEU A N 1
ATOM 557 C CA . LEU A 1 71 ? -3.474 -5.976 2.761 1.00 98.81 71 LEU A CA 1
ATOM 558 C C . LEU A 1 71 ? -4.826 -6.542 3.210 1.00 98.81 71 LEU A C 1
ATOM 560 O O . LEU A 1 71 ? -5.205 -6.385 4.367 1.00 98.81 71 LEU A O 1
ATOM 564 N N . GLY A 1 72 ? -5.537 -7.239 2.320 1.00 98.56 72 GLY A N 1
ATOM 565 C CA . GLY A 1 72 ? -6.844 -7.825 2.622 1.00 98.56 72 GLY A CA 1
ATOM 566 C C . GLY A 1 72 ? -6.791 -8.832 3.779 1.00 98.56 72 GLY A C 1
ATOM 567 O O . GLY A 1 72 ? -7.568 -8.702 4.728 1.00 98.56 72 GLY A O 1
ATOM 568 N N . PRO A 1 73 ? -5.875 -9.822 3.757 1.00 98.75 73 PRO A N 1
ATOM 569 C CA . PRO A 1 73 ? -5.668 -10.726 4.887 1.00 98.75 73 PRO A CA 1
ATOM 570 C C . PRO A 1 73 ? -5.264 -10.020 6.188 1.00 98.75 73 PRO A C 1
ATOM 572 O O . PRO A 1 73 ? -5.727 -10.429 7.256 1.00 98.75 73 PRO A O 1
ATOM 575 N N . ALA A 1 74 ? -4.432 -8.974 6.125 1.00 98.75 74 ALA A N 1
ATOM 576 C CA . ALA A 1 74 ? -4.048 -8.198 7.304 1.00 98.75 74 ALA A CA 1
ATOM 577 C C . ALA A 1 74 ? -5.255 -7.475 7.916 1.00 98.75 74 ALA A C 1
ATOM 579 O O . ALA A 1 74 ? -5.476 -7.584 9.120 1.00 98.75 74 ALA A O 1
ATOM 580 N N . PHE A 1 75 ? -6.081 -6.821 7.098 1.00 98.50 75 PHE A N 1
ATOM 581 C CA . PHE A 1 75 ? -7.276 -6.116 7.572 1.00 98.50 75 PHE A CA 1
ATOM 582 C C . PHE A 1 75 ? -8.252 -7.079 8.245 1.00 98.50 75 PHE A C 1
ATOM 584 O O . PHE A 1 75 ? -8.615 -6.880 9.402 1.00 98.50 75 PHE A O 1
ATOM 591 N N . ARG A 1 76 ? -8.541 -8.219 7.601 1.00 98.44 76 ARG A N 1
ATOM 592 C CA . ARG A 1 76 ? -9.382 -9.277 8.188 1.00 98.44 76 ARG A CA 1
ATOM 593 C C . ARG A 1 76 ? -8.849 -9.794 9.523 1.00 98.44 76 ARG A C 1
ATOM 595 O O . ARG A 1 76 ? -9.632 -10.033 10.434 1.00 98.44 76 ARG A O 1
ATOM 602 N N . ARG A 1 77 ? -7.532 -9.995 9.646 1.00 98.56 77 ARG A N 1
ATOM 603 C CA . ARG A 1 77 ? -6.902 -10.501 10.878 1.00 98.56 77 ARG A CA 1
ATOM 604 C C . ARG A 1 77 ? -6.989 -9.502 12.032 1.00 98.56 77 ARG A C 1
ATOM 606 O O . ARG A 1 77 ? -7.052 -9.921 13.183 1.00 98.56 77 ARG A O 1
ATOM 613 N N . HIS A 1 78 ? -6.951 -8.211 11.720 1.00 98.19 78 HIS A N 1
ATOM 614 C CA . HIS A 1 78 ? -6.927 -7.128 12.701 1.00 98.19 78 HIS A CA 1
ATOM 615 C C . HIS A 1 78 ? -8.281 -6.434 12.885 1.00 98.19 78 HIS A C 1
ATOM 617 O O . HIS A 1 78 ? -8.337 -5.436 13.601 1.00 98.19 78 HIS A O 1
ATOM 623 N N . SER A 1 79 ? -9.346 -6.976 12.286 1.00 96.75 79 SER A N 1
ATOM 624 C CA . SER A 1 79 ? -10.704 -6.420 12.324 1.00 96.75 79 SER A CA 1
ATOM 625 C C . SER A 1 79 ? -10.758 -4.949 11.901 1.00 96.75 79 SER A C 1
ATOM 627 O O . SER A 1 79 ? -11.446 -4.147 12.532 1.00 96.75 79 SER A O 1
ATOM 629 N N . ILE A 1 80 ? -9.992 -4.621 10.858 1.00 95.31 80 ILE A N 1
ATOM 630 C CA . ILE A 1 80 ? -10.060 -3.348 10.131 1.00 95.31 80 ILE A CA 1
ATOM 631 C C . ILE A 1 80 ? -11.106 -3.464 9.029 1.00 95.31 80 ILE A C 1
ATOM 633 O O . ILE A 1 80 ? -11.110 -4.518 8.345 1.00 95.31 80 ILE A O 1
#

Organism: NCBI:txid392030

Secondary structure (DSSP, 8-state):
-BTTSSSSS--B-GGGHHHHHHHHHHHHHHHHHTT-------SSSSTT-TTSSS-----HHHHHHHIIIIIHHHHHHHT-